Protein 8QAF (pdb70)

Radius of gyration: 13.86 Å; Cα contacts (8 Å, |Δi|>4): 59; chains: 1; bounding box: 20×15×45 Å

Solvent-accessible surface area: 3881 Å² total; per-residue (Å²): 98,55,71,74,57,88,88,2,62,54,33,46,88,90,7,62,49,32,35,112,91,5,187,54,34,74,69,109,21,93,98,66,94,74,63,48,65,92,1,69,54,32,59,63,90,6,87,54,34,51,63,91,4,180,55,36,71,91,149

Structure (mmCIF, N/CA/C/O backbone):
data_8QAF
#
_entry.id   8QAF
#
_cell.length_a   50.002
_cell.length_b   50.002
_cell.length_c   57.249
_cell.angle_alpha   90.000
_cell.angle_beta   90.000
_cell.angle_gamma   90.000
#
_symmetry.space_group_name_H-M   'P 4 21 2'
#
loop_
_entity.id
_entity.type
_entity.pdbx_description
1 polymer sc-apCC-8
2 water water
#
loop_
_atom_site.group_PDB
_atom_site.id
_atom_site.type_symbol
_atom_site.label_atom_id
_atom_site.label_alt_id
_atom_site.label_comp_id
_atom_site.label_asym_id
_atom_site.label_entity_id
_atom_site.label_seq_id
_atom_site.pdbx_PDB_ins_code
_atom_site.Cartn_x
_atom_site.Cartn_y
_atom_site.Cartn_z
_atom_site.occupancy
_atom_site.B_iso_or_equiv
_atom_site.auth_seq_id
_atom_site.auth_comp_id
_atom_site.auth_asym_id
_atom_site.auth_atom_id
_atom_site.pdbx_PDB_model_num
ATOM 1 N N . MET A 1 21 ? 38.23718 24.67503 35.30001 1.000 81.83174 0 MET A N 1
ATOM 2 C CA . MET A 1 21 ? 37.55816 23.43034 34.99002 1.000 68.40552 0 MET A CA 1
ATOM 3 C C . MET A 1 21 ? 36.93147 23.42625 33.60996 1.000 63.99656 0 MET A C 1
ATOM 4 O O . MET A 1 21 ? 37.35857 22.68519 32.72277 1.000 59.66285 0 MET A O 1
ATOM 5 N N . MET A 1 22 ? 35.90817 24.26375 33.43035 1.000 65.67901 1 MET A N 1
ATOM 6 C CA . MET A 1 22 ? 35.24186 24.33902 32.14354 1.000 62.55497 1 MET A CA 1
ATOM 7 C C . MET A 1 22 ? 36.12049 24.90145 31.04373 1.000 54.48229 1 MET A C 1
ATOM 8 O O . MET A 1 22 ? 35.93022 24.57602 29.86907 1.000 56.88683 1 MET A O 1
ATOM 9 N N . ALA A 1 23 ? 37.08579 25.75357 31.39921 1.000 55.31900 2 ALA A N 1
ATOM 10 C CA . ALA A 1 23 ? 37.96411 26.32798 30.38344 1.000 54.51656 2 ALA A CA 1
ATOM 11 C C . ALA A 1 23 ? 38.85818 25.26462 29.75141 1.000 52.55638 2 ALA A C 1
ATOM 12 O O . ALA A 1 23 ? 39.05097 25.25190 28.52907 1.000 47.56532 2 ALA A O 1
ATOM 14 N N . ILE A 1 24 ? 39.41458 24.36164 30.55994 1.000 54.16180 3 ILE A N 1
ATOM 15 C CA . ILE A 1 24 ? 40.29562 23.34121 29.99979 1.000 51.81077 3 ILE A CA 1
ATOM 16 C C . ILE A 1 24 ? 39.49662 22.36222 29.14539 1.000 46.26868 3 ILE A C 1
ATOM 17 O O . ILE A 1 24 ? 39.97409 21.89288 28.10212 1.000 44.87628 3 ILE A O 1
ATOM 22 N N . GLU A 1 25 ? 38.26110 22.06130 29.55987 1.000 52.63941 4 GLU A N 1
ATOM 23 C CA . GLU A 1 25 ? 37.37719 21.22936 28.74648 1.000 49.62066 4 GLU A CA 1
ATOM 24 C C . GLU A 1 25 ? 37.03341 21.91324 27.42701 1.000 46.13502 4 GLU A C 1
ATOM 25 O O . GLU A 1 25 ? 36.95208 21.25635 26.38250 1.000 42.39111 4 GLU A O 1
ATOM 27 N N . GLU A 1 26 ? 36.83246 23.23527 27.44835 1.000 48.57936 5 GLU A N 1
ATOM 28 C CA . GLU A 1 26 ? 36.59194 23.94831 26.19619 1.000 43.70020 5 GLU A CA 1
ATOM 29 C C . GLU A 1 26 ? 37.80109 23.85447 25.27430 1.000 37.42930 5 GLU A C 1
ATOM 30 O O . GLU A 1 26 ? 37.65349 23.69889 24.05586 1.000 37.94049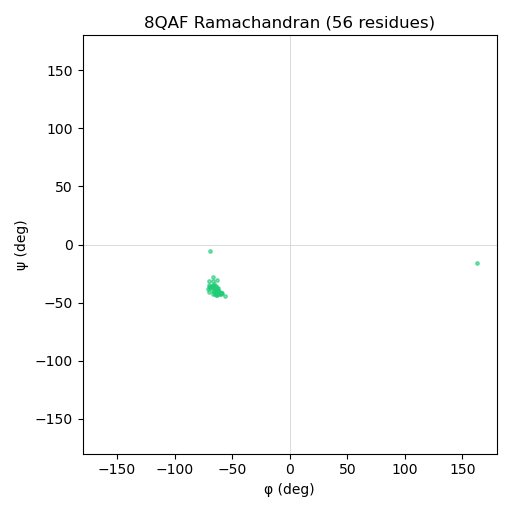 5 GLU A O 1
ATOM 33 N N . ILE A 1 27 ? 39.00751 23.95850 25.83312 1.000 36.89697 6 ILE A N 1
ATOM 34 C CA . ILE A 1 27 ? 40.20552 23.85752 25.00705 1.000 34.61481 6 ILE A CA 1
ATOM 35 C C . ILE A 1 27 ? 40.28635 22.48253 24.35222 1.000 33.23920 6 ILE A C 1
ATOM 36 O O . ILE A 1 27 ? 40.61165 22.36634 23.16645 1.000 32.85173 6 ILE A O 1
ATOM 41 N N . ALA A 1 28 ? 39.98945 21.41975 25.11004 1.000 34.37307 7 ALA A N 1
ATOM 42 C CA . ALA A 1 28 ? 40.07454 20.07196 24.54455 1.000 38.36804 7 ALA A CA 1
ATOM 43 C C . ALA A 1 28 ? 39.06630 19.88167 23.41584 1.000 33.19231 7 ALA A C 1
ATOM 44 O O . ALA A 1 28 ? 39.39759 19.31000 22.36421 1.000 32.17274 7 ALA A O 1
ATOM 46 N N . GLN A 1 29 ? 37.83048 20.35995 23.61820 1.000 38.39410 8 GLN A N 1
ATOM 47 C CA . GLN A 1 29 ? 36.80217 20.28407 22.58253 1.000 35.36593 8 GLN A CA 1
ATOM 48 C C . GLN A 1 29 ? 37.21968 21.03476 21.32417 1.000 36.96117 8 GLN A C 1
ATOM 49 O O . GLN A 1 29 ? 36.98015 20.56592 20.20427 1.000 34.80138 8 GLN A O 1
ATOM 51 N N . ALA A 1 30 ? 37.82809 22.21309 21.48691 1.000 35.06566 9 ALA A N 1
ATOM 52 C CA . ALA A 1 30 ? 38.29905 22.96714 20.32975 1.000 34.31477 9 ALA A CA 1
ATOM 53 C C . ALA A 1 30 ? 39.41755 22.22715 19.60521 1.000 32.17558 9 ALA A C 1
ATOM 54 O O . ALA A 1 30 ? 39.47483 22.23128 18.36875 1.000 28.84462 9 ALA A O 1
ATOM 56 N N . ILE A 1 31 ? 40.33176 21.61609 20.35917 1.000 28.81313 10 ILE A N 1
ATOM 57 C CA . ILE A 1 31 ? 41.42322 20.86844 19.74150 1.000 31.35533 10 ILE A CA 1
ATOM 58 C C . ILE A 1 31 ? 40.88672 19.64321 19.00883 1.000 31.47179 10 ILE A C 1
ATOM 59 O O . ILE A 1 31 ? 41.40250 19.27176 17.94676 1.000 28.70702 10 ILE A O 1
ATOM 64 N N . GLU A 1 32 ? 39.84005 19.00024 19.55105 1.000 29.04590 11 GLU A N 1
ATOM 65 C CA . GLU A 1 32 ? 39.19545 17.91831 18.80880 1.000 31.08028 11 GLU A CA 1
ATOM 66 C C . GLU A 1 32 ? 38.65065 18.40904 17.47165 1.000 31.71142 11 GLU A C 1
ATOM 67 O O . GLU A 1 32 ? 38.75027 17.70396 16.46105 1.000 29.98706 11 GLU A O 1
ATOM 69 N N . GLU A 1 33 ? 38.03824 19.60159 17.44481 1.000 30.44964 12 GLU A N 1
ATOM 70 C CA . GLU A 1 33 ? 37.51592 20.11882 16.18430 1.000 31.65690 12 GLU A CA 1
ATOM 71 C C . GLU A 1 33 ? 38.64252 20.39593 15.19321 1.000 28.86185 12 GLU A C 1
ATOM 72 O O . GLU A 1 33 ? 38.47115 20.21600 13.97786 1.000 29.43818 12 GLU A O 1
ATOM 75 N N . ILE A 1 34 ? 39.78526 20.88245 15.69085 1.000 27.98282 13 ILE A N 1
ATOM 76 C CA . ILE A 1 34 ? 40.93393 21.13022 14.82853 1.000 27.44361 13 ILE A CA 1
ATOM 77 C C . ILE A 1 34 ? 41.43354 19.82980 14.20968 1.000 28.48963 13 ILE A C 1
ATOM 78 O O . ILE A 1 34 ? 41.77722 19.78736 13.02050 1.000 29.24878 13 ILE A O 1
ATOM 83 N N . ALA A 1 35 ? 41.48393 18.74579 14.99889 1.000 29.28230 14 ALA A N 1
ATOM 84 C CA . ALA A 1 35 ? 41.93300 17.46417 14.44322 1.000 32.52436 14 ALA A CA 1
ATOM 85 C C . ALA A 1 35 ? 40.98875 16.96310 13.35435 1.000 31.04406 14 ALA A C 1
ATOM 86 O O . ALA A 1 35 ? 41.43267 16.42172 12.33195 1.000 30.27749 14 ALA A O 1
ATOM 88 N N . LYS A 1 36 ? 39.67995 17.12073 13.55839 1.000 28.34485 15 LYS A N 1
ATOM 89 C CA . LYS A 1 36 ? 38.72156 16.74083 12.52545 1.000 31.72187 15 LYS A CA 1
ATOM 90 C C . LYS A 1 36 ? 38.90979 17.55904 11.25137 1.000 33.79477 15 LYS A C 1
ATOM 91 O O . LYS A 1 36 ? 38.80625 17.02588 10.14127 1.000 31.16879 15 LYS A O 1
ATOM 93 N N . ALA A 1 37 ? 39.15848 18.86183 11.38017 1.000 30.36863 16 ALA A N 1
ATOM 94 C CA . ALA A 1 37 ? 39.35713 19.67019 10.18065 1.000 33.14964 16 ALA A CA 1
ATOM 95 C C . ALA A 1 37 ? 40.68170 19.34255 9.49004 1.000 29.40864 16 ALA A C 1
ATOM 96 O O . ALA A 1 37 ? 40.76196 19.36910 8.25801 1.000 30.04865 16 ALA A O 1
ATOM 98 N N . ILE A 1 38 ? 41.72303 19.01367 10.25295 1.000 26.41486 17 ILE A N 1
ATOM 99 C CA A ILE A 1 38 ? 42.98138 18.63465 9.61981 0.646 31.41486 17 ILE A CA 1
ATOM 100 C CA B ILE A 1 38 ? 42.99376 18.61892 9.64812 0.354 31.41014 17 ILE A CA 1
ATOM 101 C C . ILE A 1 38 ? 42.83884 17.30456 8.88826 1.000 31.64728 17 ILE A C 1
ATOM 102 O O . ILE A 1 38 ? 43.43698 17.11028 7.82078 1.000 32.65764 17 ILE A O 1
ATOM 111 N N . LYS A 1 39 ? 42.02898 16.38071 9.41491 1.000 29.83316 18 LYS A N 1
ATOM 112 C CA . LYS A 1 39 ? 41.80693 15.14301 8.66991 1.000 28.85063 18 LYS A CA 1
ATOM 113 C C . LYS A 1 39 ? 41.06376 15.425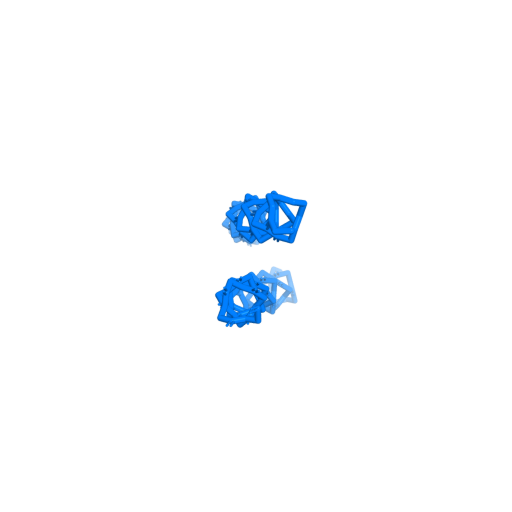88 7.36964 1.000 35.08604 18 LYS A C 1
ATOM 114 O O . LYS A 1 39 ? 41.32878 14.78810 6.34307 1.000 33.30111 18 LYS A O 1
ATOM 116 N N . LYS A 1 40 ? 40.13653 16.39010 7.38730 1.000 35.29326 19 LYS A N 1
ATOM 117 C CA . LYS A 1 40 ? 39.43915 16.76246 6.16062 1.000 34.87516 19 LYS A CA 1
ATOM 118 C C . LYS A 1 40 ? 40.40289 17.36187 5.13943 1.000 32.94412 19 LYS A C 1
ATOM 119 O O . LYS A 1 40 ? 40.25161 17.14242 3.93230 1.000 33.67614 19 LYS A O 1
ATOM 123 N N . ILE A 1 41 ? 41.38368 18.14164 5.60519 1.000 34.08171 20 ILE A N 1
ATOM 124 C CA . ILE A 1 41 ? 42.40154 18.68051 4.70729 1.000 33.49022 20 ILE A CA 1
ATOM 125 C C . ILE A 1 41 ? 43.22712 17.55224 4.09252 1.000 34.92676 20 ILE A C 1
ATOM 126 O O . ILE A 1 41 ? 43.52874 17.57667 2.89587 1.000 35.71048 20 ILE A O 1
ATOM 131 N N . ALA A 1 42 ? 43.60638 16.54382 4.89593 1.000 30.71590 21 ALA A N 1
ATOM 132 C CA . ALA A 1 42 ? 44.40217 15.44070 4.35647 1.000 36.56606 21 ALA A CA 1
ATOM 133 C C . ALA A 1 42 ? 43.66817 14.72222 3.22910 1.000 36.37058 21 ALA A C 1
ATOM 134 O O . ALA A 1 42 ? 44.28092 14.37018 2.21324 1.000 39.05755 21 ALA A O 1
ATOM 136 N N . TRP A 1 43 ? 42.35625 14.48276 3.38718 1.000 32.55941 22 TRP A N 1
ATOM 137 C CA . TRP A 1 43 ? 41.59983 13.81427 2.32930 1.000 40.67630 22 TRP A CA 1
ATOM 138 C C . TRP A 1 43 ? 41.56988 14.65406 1.05911 1.000 43.38846 22 TRP A C 1
ATOM 139 O O . TRP A 1 43 ? 41.66416 14.11841 -0.05094 1.000 43.07210 22 TRP A O 1
ATOM 150 N N . ALA A 1 44 ? 41.42158 15.97301 1.20331 1.000 35.76941 23 ALA A N 1
ATOM 151 C CA . ALA A 1 44 ? 41.35531 16.84060 0.03133 1.000 38.49986 23 ALA A CA 1
ATOM 152 C C . ALA A 1 44 ? 42.67969 16.85992 -0.72148 1.000 38.45852 23 ALA A C 1
ATOM 153 O O . ALA A 1 44 ? 42.69809 16.86864 -1.95736 1.000 42.93234 23 ALA A O 1
ATOM 155 N N . ILE A 1 45 ? 43.79552 16.88015 0.00752 1.000 38.37525 24 ILE A N 1
ATOM 156 C CA . ILE A 1 45 ? 45.09977 16.82374 -0.64003 1.000 42.40068 24 ILE A CA 1
ATOM 157 C C . ILE A 1 45 ? 45.30498 15.47512 -1.32787 1.000 43.35892 24 ILE A C 1
ATOM 158 O O . ILE A 1 45 ? 45.93003 15.40864 -2.39235 1.000 44.71022 24 ILE A O 1
ATOM 163 N N . LYS A 1 46 ? 44.77118 14.38769 -0.75420 1.000 43.63083 25 LYS A N 1
ATOM 164 C CA . LYS A 1 46 ? 44.76236 13.10337 -1.45575 1.000 46.58301 25 LYS A CA 1
ATOM 165 C C . LYS A 1 46 ? 44.07650 13.21431 -2.81001 1.000 50.00422 25 LYS A C 1
ATOM 166 O O . LYS A 1 46 ? 44.56186 12.66727 -3.80898 1.000 54.00263 25 LYS A O 1
ATOM 170 N N . LYS A 1 47 ? 42.92637 13.88957 -2.86248 1.000 47.38126 26 LYS A N 1
ATOM 171 C CA . LYS A 1 47 ? 42.21922 14.00085 -4.13442 1.000 51.18390 26 LYS A CA 1
ATOM 172 C C . LYS A 1 47 ? 42.96400 14.90770 -5.10361 1.000 52.66546 26 LYS A C 1
ATOM 173 O O . LYS A 1 47 ? 42.89787 14.69879 -6.31950 1.000 53.89360 26 LYS A O 1
ATOM 175 N N . ILE A 1 48 ? 43.67866 15.91064 -4.58977 1.000 49.19560 27 ILE A N 1
ATOM 176 C CA . ILE A 1 48 ? 44.52271 16.72692 -5.45683 1.000 52.02180 27 ILE A CA 1
ATOM 177 C C . ILE A 1 48 ? 45.65066 15.88481 -6.04546 1.000 52.20215 27 ILE A C 1
ATOM 178 O O . ILE A 1 48 ? 45.96807 15.99709 -7.23565 1.000 58.60703 27 ILE A O 1
ATOM 183 N N . ALA A 1 49 ? 46.25849 15.01369 -5.23081 0.879 46.61864 28 ALA A N 1
ATOM 184 C CA . AL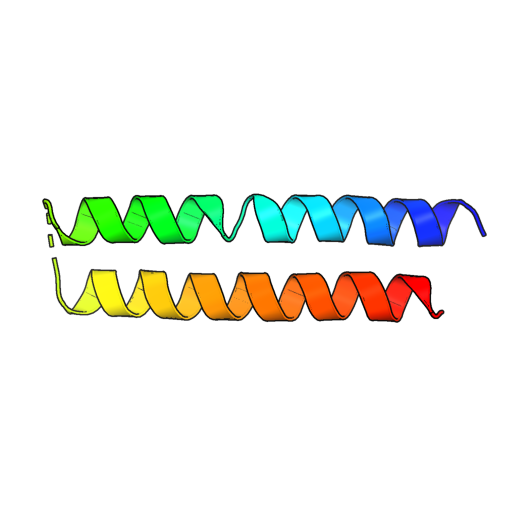A A 1 49 ? 47.33591 14.15887 -5.72416 0.879 52.77508 28 ALA A CA 1
ATOM 185 C C . ALA A 1 49 ? 46.84583 13.20897 -6.80791 0.879 58.21939 28 ALA A C 1
ATOM 186 O O . ALA A 1 49 ? 47.60881 12.84319 -7.71212 0.879 56.21357 28 ALA A O 1
ATOM 188 N N . GLN A 1 50 ? 45.57929 12.80082 -6.73785 0.819 52.80127 29 GLN A N 1
ATOM 189 C CA . GLN A 1 50 ? 45.02571 11.95241 -7.78422 0.794 56.68014 29 GLN A CA 1
ATOM 190 C C . GLN A 1 50 ? 44.85723 12.72472 -9.08787 0.784 59.10474 29 GLN A C 1
ATOM 191 O O . GLN A 1 50 ? 45.13551 12.19461 -10.16991 0.418 62.13710 29 GLN A O 1
ATOM 193 N N . GLN A 1 51 ? 44.40599 13.97298 -9.00638 1.000 57.98585 30 GLN A N 1
ATOM 194 C CA . GLN A 1 51 ? 44.22685 14.80056 -10.18710 1.000 64.29229 30 GLN A CA 1
ATOM 195 C C . GLN A 1 51 ? 45.53394 15.19945 -10.84702 1.000 70.06394 30 GLN A C 1
ATOM 196 O O . GLN A 1 51 ? 46.53893 15.42508 -10.16642 1.000 68.32995 30 GLN A O 1
ATOM 197 N N . LYS A 1 58 ? 52.55603 13.88288 -8.32239 1.000 64.35376 37 LYS A N 1
ATOM 198 C CA . LYS A 1 58 ? 51.57175 13.61160 -7.29090 1.000 58.17842 37 LYS A CA 1
ATOM 199 C C . LYS A 1 58 ? 52.11972 12.76182 -6.15920 1.000 54.70859 37 LYS A C 1
ATOM 200 O O . LYS A 1 58 ? 51.52626 12.69045 -5.08320 1.000 51.47489 37 LYS A O 1
ATOM 201 N N . ALA A 1 59 ? 53.26185 12.11380 -6.40937 1.000 56.01258 38 ALA A N 1
ATOM 202 C CA . ALA A 1 59 ? 53.88986 11.28563 -5.38225 1.000 52.67402 38 ALA A CA 1
ATOM 203 C C . ALA A 1 59 ? 54.29999 12.11521 -4.16917 1.000 51.37353 38 ALA A C 1
ATOM 204 O O . ALA A 1 59 ? 54.15531 11.67032 -3.02394 1.000 50.34890 38 ALA A O 1
ATOM 206 N N . ALA A 1 60 ? 54.81593 13.32318 -4.39820 1.000 46.71552 39 ALA A N 1
ATOM 207 C CA . ALA A 1 60 ? 55.18097 14.18555 -3.28012 1.000 46.56585 39 ALA A CA 1
ATOM 208 C C . ALA A 1 60 ? 53.94005 14.71557 -2.56701 1.000 48.23297 39 ALA A C 1
ATOM 209 O O . ALA A 1 60 ? 53.92366 14.82945 -1.33620 1.000 45.82818 39 ALA A O 1
ATOM 211 N N . ILE A 1 61 ? 52.89552 15.05197 -3.32384 1.000 45.97955 40 ILE A N 1
ATOM 212 C CA . ILE A 1 61 ? 51.66836 15.55856 -2.71464 1.000 45.54351 40 ILE A CA 1
ATOM 213 C C . ILE A 1 61 ? 51.00863 14.47756 -1.86607 1.000 43.55869 40 ILE A C 1
ATOM 214 O O . ILE A 1 61 ? 50.43071 14.75768 -0.80917 1.000 42.11384 40 ILE A O 1
ATOM 219 N N . GLU A 1 62 ? 51.07620 13.22644 -2.31452 1.000 42.88815 41 GLU A N 1
ATOM 220 C CA . GLU A 1 62 ? 50.54005 12.13609 -1.51217 1.000 44.17959 41 GLU A CA 1
ATOM 221 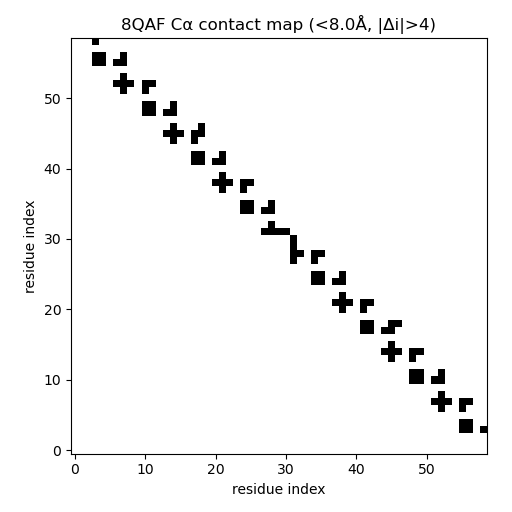C C . GLU A 1 62 ? 51.29727 11.99697 -0.19646 1.000 45.72072 41 GLU A C 1
ATOM 222 O O . GLU A 1 62 ? 50.70004 11.68439 0.84134 1.000 44.02491 41 GLU A O 1
ATOM 224 N N . GLU A 1 63 ? 52.61715 12.21170 -0.21719 1.000 41.51823 42 GLU A N 1
ATOM 225 C CA . GLU A 1 63 ? 53.37645 12.16246 1.02835 1.000 41.06062 42 GLU A CA 1
ATOM 226 C C . GLU A 1 63 ? 52.91419 13.25242 1.98936 1.000 38.57485 42 GLU A C 1
ATOM 227 O O . GLU A 1 63 ? 52.82470 13.02805 3.20164 1.000 36.67654 42 GLU A O 1
ATOM 229 N N . ILE A 1 64 ? 52.61601 14.44086 1.46492 1.000 33.58868 43 ILE A N 1
ATOM 230 C CA . ILE A 1 64 ? 52.11923 15.51548 2.31840 1.000 37.68662 43 ILE A CA 1
ATOM 231 C C . ILE A 1 64 ? 50.78183 15.13036 2.93860 1.000 34.31449 43 ILE A C 1
ATOM 232 O O . ILE A 1 64 ? 50.54900 15.36116 4.13158 1.000 33.93215 43 ILE A O 1
ATOM 237 N N . ALA A 1 65 ? 49.88176 14.53422 2.14520 1.000 33.18299 44 ALA A N 1
ATOM 238 C CA . ALA A 1 65 ? 48.56380 14.17293 2.66864 1.000 38.25210 44 ALA A CA 1
ATOM 239 C C . ALA A 1 65 ? 48.66659 13.11760 3.76609 1.000 35.32784 44 ALA A C 1
ATOM 240 O O . ALA A 1 65 ? 47.93018 13.17142 4.75840 1.000 33.17828 44 ALA A O 1
ATOM 242 N N . GLN A 1 66 ? 49.57147 12.14889 3.60961 1.000 37.68230 45 GLN A N 1
ATOM 243 C CA . GLN A 1 66 ? 49.72658 11.11964 4.63659 1.000 33.88627 45 GLN A CA 1
ATOM 244 C C . GLN A 1 66 ? 50.33847 11.69743 5.91575 1.000 34.74052 45 GLN A C 1
ATOM 245 O O . GLN A 1 66 ? 49.97119 11.29910 7.02834 1.000 34.90065 45 GLN A O 1
ATOM 247 N N . ALA A 1 67 ? 51.26420 12.63987 5.78139 1.000 31.66981 46 ALA A N 1
ATOM 248 C CA . ALA A 1 67 ? 51.80698 13.31284 6.95610 1.000 36.47302 46 ALA A CA 1
ATOM 249 C C . ALA A 1 67 ? 50.74478 14.14989 7.66175 1.000 32.42531 46 ALA A C 1
ATOM 250 O O . ALA A 1 67 ? 50.71943 14.22378 8.89703 1.000 29.10551 46 ALA A O 1
ATOM 252 N N . ILE A 1 68 ? 49.88814 14.82538 6.89386 1.000 29.53986 47 ILE A N 1
ATOM 253 C CA . ILE A 1 68 ? 48.84926 15.64611 7.50647 1.000 30.49261 47 ILE A CA 1
ATOM 254 C C . ILE A 1 68 ? 47.85695 14.77289 8.26320 1.0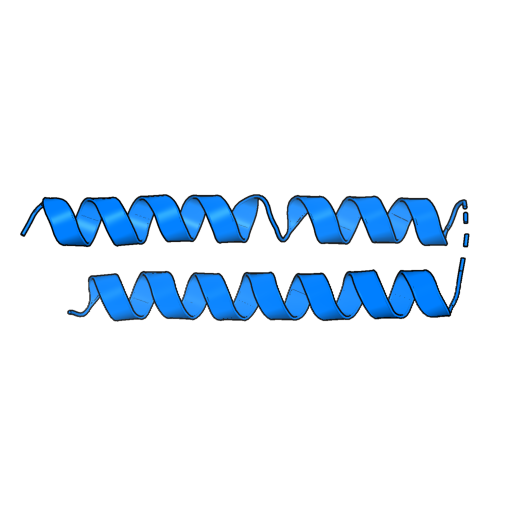00 33.82960 47 ILE A C 1
ATOM 255 O O . ILE A 1 68 ? 47.37771 15.14929 9.33919 1.000 29.33849 47 ILE A O 1
ATOM 260 N N . GLU A 1 69 ? 47.56339 13.57343 7.73928 1.000 31.05700 48 GLU A N 1
ATOM 261 C CA . GLU A 1 69 ? 46.71426 12.63430 8.46732 1.000 34.43612 48 GLU A CA 1
ATOM 262 C C . GLU A 1 69 ? 47.32982 12.21862 9.80128 1.000 35.21283 48 GLU A C 1
ATOM 263 O O . GLU A 1 69 ? 46.60873 12.04767 10.79606 1.000 30.93863 48 GLU A O 1
ATOM 266 N N . GLU A 1 70 ? 48.65033 11.99734 9.83669 1.000 29.49215 49 GLU A N 1
ATOM 267 C CA . GLU A 1 70 ? 49.30313 11.64175 11.09903 1.000 33.40947 49 GLU A CA 1
ATOM 268 C C . GLU A 1 70 ? 49.24621 12.79896 12.09992 1.000 29.36689 49 GLU A C 1
ATOM 269 O O . GLU A 1 70 ? 49.11133 12.57619 13.31126 1.000 29.07940 49 GLU A O 1
ATOM 271 N N . ILE A 1 71 ? 49.35196 14.03674 11.61269 1.000 27.57138 50 ILE A N 1
ATOM 272 C CA . ILE A 1 71 ? 49.24491 15.19990 12.49586 1.000 30.34170 50 ILE A CA 1
ATOM 273 C C . ILE A 1 71 ? 47.84295 15.27334 13.10430 1.000 30.49035 50 ILE A C 1
ATOM 274 O O . ILE A 1 71 ? 47.68007 15.56149 14.29854 1.000 28.07134 50 ILE A O 1
ATOM 279 N N . ALA A 1 72 ? 46.80854 15.01392 12.29318 1.000 27.87887 51 ALA A N 1
ATOM 280 C CA . ALA A 1 72 ? 45.44065 15.00854 12.81884 1.000 30.42842 51 ALA A CA 1
ATOM 281 C C . ALA A 1 72 ? 45.26292 13.95513 13.90852 1.000 34.83843 51 ALA A C 1
ATOM 282 O O . ALA A 1 72 ? 44.61406 14.20843 14.93586 1.000 28.75278 51 ALA A O 1
ATOM 284 N N . LYS A 1 73 ? 45.81736 12.75924 13.69130 1.000 29.85991 52 LYS A N 1
ATOM 285 C CA . LYS A 1 73 ? 45.77403 11.71033 14.70550 1.000 36.93645 52 LYS A CA 1
ATOM 286 C C . LYS A 1 73 ? 46.45602 12.14009 16.00114 1.000 30.58089 52 LYS A C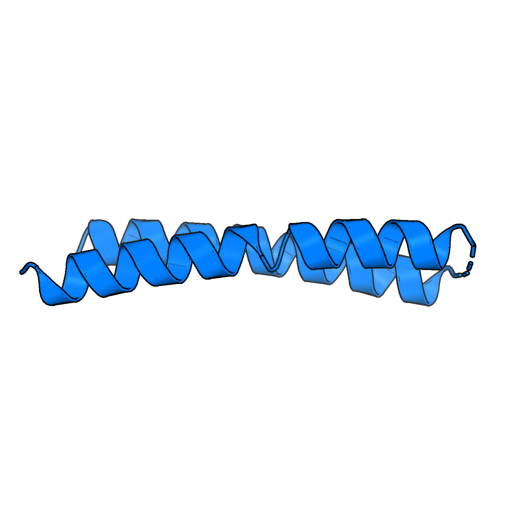 1
ATOM 287 O O . LYS A 1 73 ? 45.95201 11.86406 17.09975 1.000 30.02458 52 LYS A O 1
ATOM 290 N N . ALA A 1 74 ? 47.61292 12.79184 15.89688 1.000 29.47176 53 ALA A N 1
ATOM 291 C CA . ALA A 1 74 ? 48.33924 13.22549 17.08934 1.000 33.97502 53 ALA A CA 1
ATOM 292 C C . ALA A 1 74 ? 47.62016 14.36069 17.80919 1.000 28.83870 53 ALA A C 1
ATOM 293 O O . ALA A 1 74 ? 47.66735 14.45075 19.04248 1.000 29.16055 53 ALA A O 1
ATOM 295 N N . ILE A 1 75 ? 47.00014 15.26652 17.05636 1.000 27.50365 54 ILE A N 1
ATOM 296 C CA . ILE A 1 75 ? 46.27270 16.37052 17.67737 1.000 29.37453 54 ILE A CA 1
ATOM 297 C C . ILE A 1 75 ? 45.05963 15.84808 18.43392 1.000 27.67909 54 ILE A C 1
ATOM 298 O O . ILE A 1 75 ? 44.72180 16.34839 19.51406 1.000 28.22816 54 ILE A O 1
ATOM 303 N N . LYS A 1 76 ? 44.40608 14.80145 17.91329 1.000 26.56504 55 LYS A N 1
ATOM 304 C CA . LYS A 1 76 ? 43.30725 14.20798 18.66878 1.000 28.17075 55 LYS A CA 1
ATOM 305 C C . LYS A 1 76 ? 43.80673 13.57464 19.96480 1.000 31.49106 55 LYS A C 1
ATOM 306 O O . LYS A 1 76 ? 43.12608 13.64613 20.99874 1.000 32.98163 55 LYS A O 1
ATOM 309 N N . LYS A 1 77 ? 44.99619 12.95279 19.94061 1.000 30.01743 56 LYS A N 1
ATOM 310 C CA . LYS A 1 77 ? 45.56523 12.41127 21.17525 1.000 34.26504 56 LYS A CA 1
ATOM 311 C C . LYS A 1 77 ? 45.83449 13.51667 22.19051 1.000 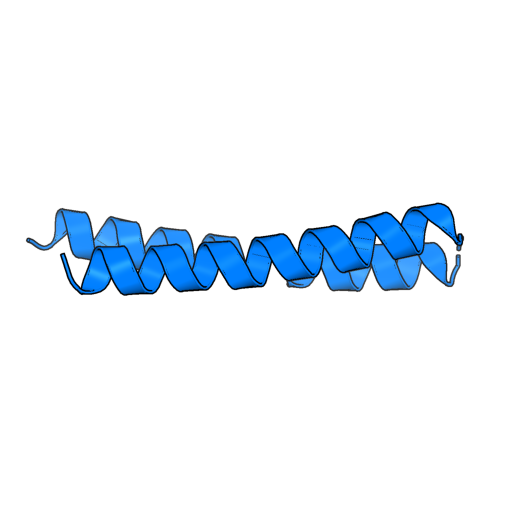32.76279 56 LYS A C 1
ATOM 312 O O . LYS A 1 77 ? 45.66631 13.31632 23.40064 1.000 33.72753 56 LYS A O 1
ATOM 314 N N . ILE A 1 78 ? 46.27594 14.68467 21.71549 1.000 32.59500 57 ILE A N 1
ATOM 315 C CA . ILE A 1 78 ? 46.51810 15.81115 22.61129 1.000 31.32302 57 ILE A CA 1
ATOM 316 C C . ILE A 1 78 ? 45.21475 16.27795 23.25198 1.000 31.38071 57 ILE A C 1
ATOM 317 O O . ILE A 1 78 ? 45.16459 16.56710 24.45229 1.000 32.37496 57 ILE A O 1
ATOM 322 N N . ALA A 1 79 ? 44.13795 16.34925 22.46514 1.000 31.81689 58 ALA A N 1
ATOM 323 C CA . ALA A 1 79 ? 42.85006 16.75906 23.02460 1.000 32.68553 58 ALA A CA 1
ATOM 324 C C . ALA A 1 79 ? 42.41027 15.83589 24.15843 1.000 34.83262 58 ALA A C 1
ATOM 325 O O . ALA A 1 79 ? 41.90820 16.29936 25.18784 1.000 34.85890 58 ALA A O 1
ATOM 327 N N . TRP A 1 80 ? 42.58964 14.52445 23.99589 1.000 35.21249 59 TRP A N 1
ATOM 328 C CA . TRP A 1 80 ? 42.17214 13.60692 25.04689 1.000 40.07462 59 TRP A CA 1
ATOM 329 C C . TRP A 1 80 ? 43.04749 13.74411 26.28910 1.000 45.13768 59 TRP A C 1
ATOM 330 O O . TRP A 1 80 ? 42.54933 13.67374 27.41689 1.000 43.35859 59 TRP A O 1
ATOM 341 N N . ALA A 1 81 ? 44.34673 13.97680 26.11254 1.000 42.32793 60 ALA A N 1
ATOM 342 C CA . ALA A 1 81 ? 45.20797 14.13426 27.28096 1.000 46.37164 60 ALA A CA 1
ATOM 343 C C . ALA A 1 81 ? 44.87122 15.41178 28.04418 1.000 42.28028 60 ALA A C 1
ATOM 344 O O . ALA A 1 81 ? 44.91333 15.43333 29.27985 1.000 47.29678 60 ALA A O 1
ATOM 346 N N . ILE A 1 82 ? 44.51765 16.48054 27.32775 1.000 39.14909 61 ILE A N 1
ATOM 347 C CA . ILE A 1 82 ? 44.07757 17.70123 27.99535 1.000 44.73516 61 ILE A CA 1
ATOM 348 C C . ILE A 1 82 ? 42.78108 17.44824 28.75730 1.000 47.23458 61 ILE A C 1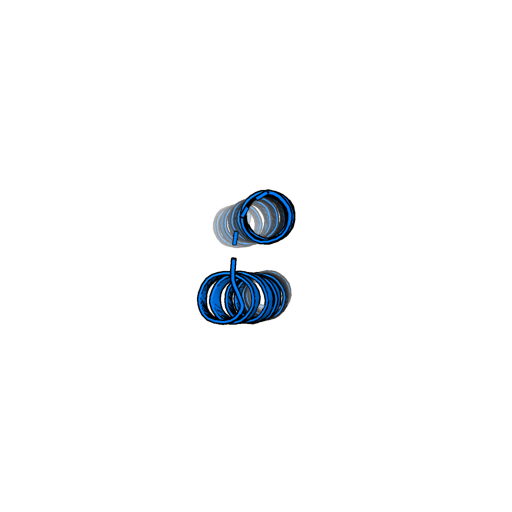
ATOM 349 O O . ILE A 1 82 ? 42.57391 17.98186 29.85487 1.000 51.24453 61 ILE A O 1
ATOM 354 N N . LYS A 1 83 ? 41.90341 16.60469 28.20698 1.000 45.44817 62 LYS A N 1
ATOM 355 C CA . LYS A 1 83 ? 40.70141 16.20972 28.93999 1.000 51.41576 62 LYS A CA 1
ATOM 356 C C . LYS A 1 83 ? 41.05880 15.52585 30.25180 1.000 58.58245 62 LYS A C 1
ATOM 357 O O . LYS A 1 83 ? 40.42419 15.77643 31.28429 1.000 60.69807 62 LYS A O 1
ATOM 360 N N . LYS A 1 84 ? 42.06920 14.65075 30.23067 1.000 56.10439 63 LYS A N 1
ATOM 361 C CA . LYS A 1 84 ? 42.45573 13.94830 31.45104 1.000 61.57775 63 LYS A CA 1
ATOM 362 C C . LYS A 1 84 ? 43.03520 14.90720 32.48112 1.000 63.85219 63 LYS A C 1
ATOM 363 O O . LYS A 1 84 ? 42.88096 14.68649 33.68703 1.000 69.30496 63 LYS A O 1
ATOM 365 N N . ILE A 1 85 ? 43.68712 15.97330 32.02963 1.000 62.91089 64 ILE A N 1
ATOM 366 C CA . ILE A 1 85 ? 44.19530 17.00185 32.92466 1.000 68.15560 64 ILE A CA 1
ATOM 367 C C . ILE A 1 85 ? 43.03747 17.74862 33.57590 1.000 71.56416 64 ILE A C 1
ATOM 368 O O . ILE A 1 85 ? 42.56262 17.36070 34.64286 1.000 81.16374 64 ILE A O 1
#

Foldseek 3Di:
DVVLLVVLVVLLVVLVVLLVVLVVLPVVCVCPPVSPVVSVVSNVVSVVSNVVSVVSVVD

Secondary structure (DSSP, 8-state):
-HHHHHHHHHHHHHHHHHHHHHHHHHHHHH--HHHHHHHHHHHHHHHHHHHHHHHHHH-

B-factor: mean 41.25, std 11.35, range [25.16, 81.83]

Nearest PDB structures (foldseek):
  8qaf-assembly1_A  TM=1.017E+00  e=2.118E-06  synthetic construct
  3q84-assembly2_H  TM=7.857E-01  e=4.051E+00  Homo sapiens
  6ixg-assembly2_B  TM=4.621E-01  e=7.640E+00  Homo sapiens

Sequence (59 aa):
MMAIEEIAQAIEEIAKAIIKKIAWAIKKIAQQKAAIEEIAQAIEEIAKAIKKIAWAIKKI